Protein AF-A0A094ZK15-F1 (afdb_monomer_lite)

Secondary structure (DSSP, 8-state):
--B---TT-EEESSSS-EEE-BEEE-SSPPPGGG---SS-SSS-SS-GGGEEES-GGGTT--B-

pLDDT: mean 84.04, std 6.92, range [55.28, 93.62]

Radius of gyration: 11.81 Å; chains: 1; bounding box: 29×22×31 Å

InterPro domains:
  IPR001577 Peptidase M8, leishmanolysin [PF01457] (3-63)

Foldseek 3Di:
DFFDLAFPDWDDNDPPDIDTWAKDFAPDFQPPVLQDDPACNDDDPDGSRRMFDPDVVVSRGTGD

Structure (mmCIF, N/CA/C/O backbone):
data_AF-A0A094ZK15-F1
#
_entry.id   AF-A0A094ZK15-F1
#
loop_
_atom_site.group_PDB
_atom_site.id
_atom_site.type_symbol
_atom_site.label_atom_id
_atom_site.label_alt_id
_atom_site.label_comp_id
_atom_site.label_asym_id
_atom_site.label_entity_id
_atom_site.label_seq_id
_atom_site.pdbx_PDB_ins_code
_atom_site.Cartn_x
_atom_site.Cartn_y
_atom_site.Cartn_z
_atom_site.occupancy
_atom_site.B_iso_or_equiv
_atom_site.auth_seq_id
_atom_site.auth_comp_id
_atom_site.auth_asym_id
_atom_site.auth_atom_id
_atom_site.pdbx_PDB_model_num
ATOM 1 N N . ILE A 1 1 ? 5.460 6.742 -13.024 1.00 55.28 1 ILE A N 1
ATOM 2 C CA . ILE A 1 1 ? 5.051 7.399 -11.759 1.00 55.28 1 ILE A CA 1
ATOM 3 C C . ILE A 1 1 ? 5.085 6.289 -10.720 1.00 55.28 1 ILE A C 1
ATOM 5 O O . ILE A 1 1 ? 4.472 5.270 -11.002 1.00 55.28 1 ILE A O 1
ATOM 9 N N . PRO A 1 2 ? 5.891 6.384 -9.650 1.00 71.31 2 PRO A N 1
ATOM 10 C CA . PRO A 1 2 ? 6.314 5.219 -8.858 1.00 71.31 2 PRO A CA 1
ATOM 11 C C . PRO A 1 2 ? 5.193 4.590 -8.021 1.00 71.31 2 PRO A C 1
ATOM 13 O O . PRO A 1 2 ? 5.423 3.561 -7.394 1.00 71.31 2 PRO A O 1
ATOM 16 N N . PHE A 1 3 ? 4.012 5.213 -8.003 1.00 77.25 3 PHE A N 1
ATOM 17 C CA . PHE A 1 3 ? 2.864 4.786 -7.222 1.00 77.25 3 PHE A CA 1
ATOM 18 C C . PHE A 1 3 ? 2.010 3.764 -7.961 1.00 77.25 3 PHE A C 1
ATOM 20 O O . PHE A 1 3 ? 1.907 3.788 -9.191 1.00 77.25 3 PHE A O 1
ATOM 27 N N . CYS A 1 4 ? 1.378 2.887 -7.197 1.00 78.94 4 CYS A N 1
ATOM 28 C CA . CYS A 1 4 ? 0.564 1.803 -7.718 1.00 78.94 4 CYS A CA 1
ATOM 29 C C . CYS A 1 4 ? -0.606 1.509 -6.775 1.00 78.94 4 CYS A C 1
ATOM 31 O O . CYS A 1 4 ? -0.526 1.731 -5.574 1.00 78.94 4 CYS A O 1
ATOM 33 N N . ASP A 1 5 ? -1.708 1.023 -7.330 1.00 77.50 5 ASP A N 1
ATOM 34 C CA . ASP A 1 5 ? -2.957 0.748 -6.610 1.00 77.50 5 ASP A CA 1
ATOM 35 C C . ASP A 1 5 ? -3.417 -0.709 -6.756 1.00 77.50 5 ASP A C 1
ATOM 37 O O . ASP A 1 5 ? -4.345 -1.147 -6.079 1.00 77.50 5 ASP A O 1
ATOM 41 N N . THR A 1 6 ? -2.751 -1.465 -7.629 1.00 75.81 6 THR A N 1
ATOM 42 C CA . THR A 1 6 ? -3.123 -2.821 -8.015 1.00 75.81 6 THR A CA 1
ATOM 43 C C . THR A 1 6 ? -2.029 -3.792 -7.593 1.00 75.81 6 THR A C 1
ATOM 45 O O . THR A 1 6 ? -0.871 -3.667 -7.995 1.00 75.81 6 THR A O 1
ATOM 48 N N . VAL A 1 7 ? -2.396 -4.777 -6.778 1.00 69.50 7 VAL A N 1
ATOM 49 C CA . VAL A 1 7 ? -1.511 -5.877 -6.380 1.00 69.50 7 VAL A CA 1
ATOM 50 C C . VAL A 1 7 ? -1.429 -6.971 -7.442 1.00 69.50 7 VAL A C 1
ATOM 52 O O . VAL A 1 7 ? -2.338 -7.140 -8.250 1.00 69.50 7 VAL A O 1
ATOM 55 N N . ASN A 1 8 ? -0.355 -7.764 -7.395 1.00 70.81 8 ASN A N 1
ATOM 56 C CA . ASN A 1 8 ? -0.125 -8.928 -8.265 1.00 70.81 8 ASN A CA 1
ATOM 57 C C . ASN A 1 8 ? -0.006 -8.615 -9.767 1.00 70.81 8 ASN A C 1
ATOM 59 O O . ASN A 1 8 ? -0.048 -9.525 -10.593 1.00 70.81 8 ASN A O 1
ATOM 63 N N . GLU A 1 9 ? 0.190 -7.349 -10.129 1.00 77.06 9 GLU A N 1
ATOM 64 C CA . GLU A 1 9 ? 0.522 -6.945 -11.490 1.00 77.06 9 GLU A 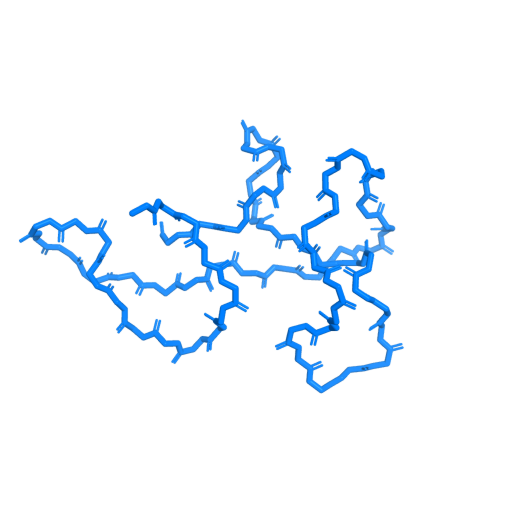CA 1
ATOM 65 C C . GLU A 1 9 ? 2.027 -6.668 -11.588 1.00 77.06 9 GLU A C 1
ATOM 67 O O . GLU A 1 9 ? 2.554 -5.782 -10.912 1.00 77.06 9 GLU A O 1
ATOM 72 N N . ALA A 1 10 ? 2.730 -7.442 -12.418 1.00 77.25 10 ALA A N 1
ATOM 73 C CA . ALA A 1 10 ? 4.140 -7.206 -12.699 1.00 77.25 10 ALA A CA 1
ATOM 74 C C . ALA A 1 10 ? 4.276 -6.049 -13.696 1.00 77.25 10 ALA A C 1
ATOM 76 O O . ALA A 1 10 ? 3.795 -6.133 -14.828 1.00 77.25 10 ALA A O 1
ATOM 77 N N . ARG A 1 11 ? 4.948 -4.973 -13.285 1.00 79.44 11 ARG A N 1
ATOM 78 C CA . ARG A 1 11 ? 5.211 -3.795 -14.122 1.00 79.44 11 ARG A CA 1
ATOM 79 C C . ARG A 1 11 ? 6.694 -3.449 -14.099 1.00 79.44 11 ARG A C 1
ATOM 81 O O . ARG A 1 11 ? 7.418 -3.836 -13.185 1.00 79.44 11 ARG A O 1
ATOM 88 N N . CYS A 1 12 ? 7.169 -2.735 -15.117 1.00 81.69 12 CYS A N 1
ATOM 89 C CA . CYS A 1 12 ? 8.544 -2.239 -15.123 1.00 81.69 12 CYS A CA 1
ATOM 90 C C . CYS A 1 12 ? 8.722 -1.246 -13.969 1.00 81.69 12 CYS A C 1
ATOM 92 O O . CYS A 1 12 ? 8.078 -0.193 -13.954 1.00 81.69 12 CYS A O 1
ATOM 94 N N . ARG A 1 13 ? 9.591 -1.585 -13.014 1.00 77.50 13 ARG A N 1
ATOM 95 C CA . ARG A 1 13 ? 9.967 -0.703 -11.905 1.00 77.50 13 ARG A CA 1
ATOM 96 C C . ARG A 1 13 ? 10.948 0.363 -12.384 1.00 77.50 13 ARG A C 1
ATOM 98 O O . ARG A 1 13 ? 10.819 1.532 -12.029 1.00 77.50 13 ARG A O 1
ATOM 105 N N . ASP A 1 14 ? 11.881 -0.044 -13.240 1.00 79.38 14 ASP A N 1
ATOM 106 C CA . ASP A 1 14 ? 12.851 0.808 -13.923 1.00 79.38 14 ASP A CA 1
ATOM 107 C C . ASP A 1 14 ? 13.182 0.238 -15.321 1.00 79.38 14 ASP A C 1
ATOM 109 O O . ASP A 1 14 ? 12.512 -0.674 -15.806 1.00 79.38 14 ASP A O 1
ATOM 113 N N . ALA A 1 15 ? 14.186 0.798 -16.005 1.00 83.19 15 ALA A N 1
ATOM 114 C CA . ALA A 1 15 ? 14.576 0.374 -17.356 1.00 83.19 15 ALA A CA 1
ATOM 115 C C . ALA A 1 15 ? 15.191 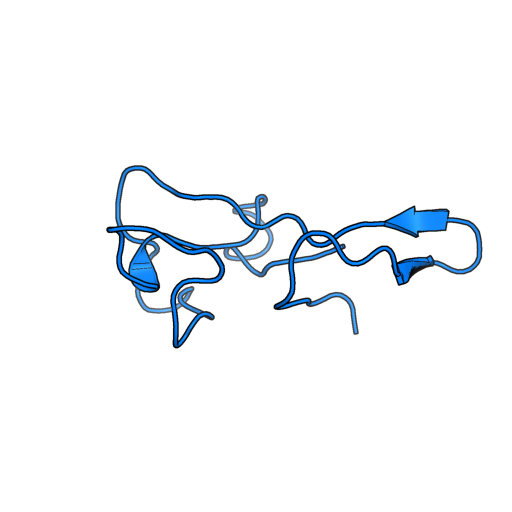-1.041 -17.427 1.00 83.19 15 ALA A C 1
ATOM 117 O O . ALA A 1 15 ? 15.399 -1.562 -18.522 1.00 83.19 15 ALA A O 1
ATOM 118 N N . PHE A 1 16 ? 15.496 -1.649 -16.281 1.00 84.62 16 PHE A N 1
ATOM 119 C CA . PHE A 1 16 ? 16.254 -2.889 -16.154 1.00 84.62 16 PHE A CA 1
ATOM 120 C C . PHE A 1 16 ? 15.562 -3.937 -15.268 1.00 84.62 16 PHE A C 1
ATOM 122 O O . PHE A 1 16 ? 15.976 -5.096 -15.288 1.00 84.62 16 PHE A O 1
ATOM 129 N N . SER A 1 17 ? 14.527 -3.570 -14.502 1.00 81.00 17 SER A N 1
ATOM 130 C CA . SER A 1 17 ? 13.866 -4.468 -13.551 1.00 81.00 17 SER A CA 1
ATOM 131 C C . SER A 1 17 ? 12.334 -4.402 -13.584 1.00 81.00 17 SER A C 1
ATOM 133 O O . SER A 1 17 ? 11.716 -3.361 -13.829 1.00 81.00 17 SER A O 1
ATOM 135 N N . TYR A 1 18 ? 11.715 -5.551 -13.306 1.00 81.75 18 TYR A N 1
ATOM 136 C CA . TYR A 1 18 ? 10.288 -5.660 -13.014 1.00 81.75 18 TYR A CA 1
ATOM 137 C C . TYR A 1 18 ? 10.066 -5.584 -11.502 1.00 81.75 18 TYR A C 1
ATOM 139 O O . TYR A 1 18 ? 10.875 -6.088 -10.723 1.00 81.75 18 TYR A O 1
ATOM 147 N N . GLY A 1 19 ? 8.953 -4.981 -11.102 1.00 80.69 19 GLY A N 1
ATOM 148 C CA . GLY A 1 19 ? 8.481 -4.920 -9.726 1.00 80.69 19 GLY A CA 1
ATOM 149 C C . GLY A 1 19 ? 6.990 -5.224 -9.646 1.00 80.69 19 GLY A C 1
ATOM 150 O O . GLY A 1 19 ? 6.284 -5.297 -10.656 1.00 80.69 19 GLY A O 1
ATOM 151 N N . THR A 1 20 ? 6.518 -5.405 -8.423 1.00 82.00 20 THR A N 1
ATOM 152 C CA . THR A 1 20 ? 5.100 -5.566 -8.098 1.00 82.00 20 THR A CA 1
ATOM 153 C C . THR A 1 20 ? 4.732 -4.530 -7.061 1.00 82.00 20 THR A C 1
ATOM 155 O O . THR A 1 20 ? 5.552 -4.206 -6.205 1.00 82.00 20 THR A O 1
ATOM 158 N N . CYS A 1 21 ? 3.495 -4.050 -7.093 1.00 84.81 21 CYS A N 1
ATOM 159 C CA . CYS A 1 21 ? 3.034 -3.113 -6.083 1.00 84.81 21 CYS A CA 1
ATOM 160 C C . CYS A 1 21 ? 3.078 -3.732 -4.680 1.00 84.81 21 CYS A C 1
ATOM 162 O O . CYS A 1 21 ? 2.415 -4.747 -4.441 1.00 84.81 21 CYS A O 1
ATOM 164 N N . SER A 1 22 ? 3.832 -3.123 -3.762 1.00 84.88 22 SER A N 1
ATOM 165 C CA . SER A 1 22 ? 3.860 -3.542 -2.359 1.00 84.88 22 SER A CA 1
ATOM 166 C C . SER A 1 22 ? 2.771 -2.804 -1.587 1.00 84.88 22 SER A C 1
ATOM 168 O O . SER A 1 22 ? 2.877 -1.603 -1.334 1.00 84.88 22 SER A O 1
ATOM 170 N N . ILE A 1 23 ? 1.702 -3.527 -1.251 1.00 89.00 23 ILE A N 1
ATOM 171 C CA . ILE A 1 23 ? 0.586 -3.032 -0.442 1.00 89.00 23 ILE A CA 1
ATOM 172 C C . ILE A 1 23 ? 0.445 -3.951 0.767 1.00 89.00 23 ILE A C 1
ATOM 174 O O . ILE A 1 23 ? 0.225 -5.155 0.624 1.00 89.00 23 ILE A O 1
ATOM 178 N N . LEU A 1 24 ? 0.557 -3.375 1.959 1.00 89.38 24 LEU A N 1
ATOM 179 C CA . LEU A 1 24 ? 0.471 -4.082 3.228 1.00 89.38 24 LEU A CA 1
ATOM 180 C C . LEU A 1 24 ? -0.814 -3.729 3.969 1.00 89.38 24 LEU A C 1
ATOM 182 O O . LEU A 1 24 ? -1.384 -2.650 3.814 1.00 89.38 24 LEU A O 1
ATOM 186 N N . ARG A 1 25 ? -1.235 -4.659 4.828 1.00 91.38 25 ARG A N 1
ATOM 187 C CA . ARG A 1 25 ? -2.274 -4.432 5.829 1.00 91.38 25 ARG A CA 1
ATOM 188 C C . ARG A 1 25 ? -1.623 -4.132 7.175 1.00 91.38 25 ARG A C 1
ATOM 190 O O . ARG A 1 25 ? -0.918 -4.982 7.723 1.00 91.38 25 ARG A O 1
ATOM 197 N N . TYR A 1 26 ? -1.942 -2.984 7.747 1.00 90.50 26 TYR A N 1
ATOM 198 C CA . TYR A 1 26 ? -1.501 -2.587 9.076 1.00 90.50 26 TYR A CA 1
ATOM 199 C C . TYR A 1 26 ? -2.428 -3.125 10.171 1.00 90.50 26 TYR A C 1
ATOM 201 O O . TYR A 1 26 ? -3.584 -3.488 9.942 1.00 90.50 26 TYR A O 1
ATOM 209 N N . GLN A 1 27 ? -1.901 -3.223 11.392 1.00 92.12 27 GLN A N 1
ATOM 210 C CA . GLN A 1 27 ? -2.693 -3.619 12.559 1.00 92.12 27 GLN A CA 1
ATOM 211 C C . GLN A 1 27 ? -3.602 -2.482 13.044 1.00 92.12 27 GLN A C 1
ATOM 213 O O . GLN A 1 27 ? -4.725 -2.741 13.470 1.00 92.12 27 GLN A O 1
ATOM 218 N N . ASN A 1 28 ? -3.124 -1.243 12.934 1.00 92.38 28 ASN A N 1
ATOM 219 C CA . ASN A 1 28 ? -3.865 -0.023 13.233 1.00 92.38 28 ASN A CA 1
ATOM 220 C C . ASN A 1 28 ? -4.147 0.737 11.927 1.00 92.38 28 ASN A C 1
ATOM 222 O O . ASN A 1 28 ? -3.387 0.562 10.972 1.00 92.38 28 ASN A O 1
ATOM 226 N N . PRO A 1 29 ? -5.195 1.579 11.875 1.00 92.56 29 PRO A N 1
ATOM 227 C CA . PRO A 1 29 ? -5.444 2.427 10.717 1.00 92.56 29 PRO A CA 1
ATOM 228 C C . PRO A 1 29 ? -4.249 3.336 10.428 1.00 92.56 29 PRO A C 1
ATOM 230 O O . PRO A 1 29 ? -3.657 3.900 11.351 1.00 92.56 29 PRO A O 1
ATOM 233 N N . VAL A 1 30 ? -3.947 3.512 9.146 1.00 90.75 30 VAL A N 1
ATOM 234 C CA . VAL A 1 30 ? -2.961 4.480 8.657 1.00 90.75 30 VAL A CA 1
ATOM 235 C C . VAL A 1 30 ? -3.437 5.903 9.027 1.00 90.75 30 VAL A C 1
ATOM 237 O O . VAL A 1 30 ? -4.661 6.135 9.073 1.00 90.75 30 VAL A O 1
ATOM 240 N N . PRO A 1 31 ? -2.534 6.852 9.350 1.00 91.12 31 PRO A N 1
ATOM 241 C CA . PRO A 1 31 ? -2.890 8.257 9.581 1.00 91.12 31 PRO A CA 1
ATOM 242 C C . PRO A 1 31 ? -3.745 8.830 8.446 1.00 91.12 31 PRO A C 1
ATOM 244 O O . PRO A 1 31 ? -3.659 8.368 7.313 1.00 91.12 31 PRO A O 1
ATOM 247 N N . ILE A 1 32 ? -4.632 9.785 8.740 1.00 90.94 32 ILE A N 1
ATOM 248 C CA . ILE A 1 32 ? -5.632 10.241 7.757 1.00 90.94 32 ILE A CA 1
ATOM 249 C C . ILE A 1 32 ? -4.984 10.918 6.543 1.00 90.94 32 ILE A C 1
ATOM 251 O O . ILE A 1 32 ? -5.484 10.779 5.430 1.00 90.94 32 ILE A O 1
ATOM 255 N N . GLU A 1 33 ? -3.867 11.600 6.773 1.00 88.94 33 GLU A N 1
ATOM 256 C CA . GLU A 1 33 ? -3.003 12.235 5.784 1.00 88.94 33 GLU A CA 1
ATOM 257 C C . GLU A 1 33 ? -2.371 11.239 4.797 1.00 88.94 33 GLU A C 1
ATOM 259 O O . GLU A 1 33 ? -2.147 11.593 3.642 1.00 88.94 33 GLU A O 1
ATOM 264 N N . ASP A 1 34 ? -2.213 9.983 5.217 1.00 87.44 34 ASP A N 1
ATOM 265 C CA . ASP A 1 34 ? -1.470 8.938 4.505 1.00 87.44 34 ASP A CA 1
ATOM 266 C C . ASP A 1 34 ? -2.402 7.837 3.950 1.00 87.44 34 ASP A C 1
ATOM 268 O O . ASP A 1 34 ? -1.982 6.740 3.573 1.00 87.44 34 ASP A O 1
ATOM 272 N N . ARG A 1 35 ? -3.718 8.090 3.915 1.00 89.62 35 ARG A N 1
ATOM 273 C CA . ARG A 1 35 ? -4.714 7.155 3.364 1.00 89.62 35 ARG A CA 1
ATOM 274 C C . ARG A 1 35 ? -4.922 7.398 1.878 1.00 89.62 35 ARG A C 1
ATOM 276 O O . ARG A 1 35 ? -5.627 8.322 1.481 1.00 89.62 35 ARG A O 1
ATOM 283 N N . PHE A 1 36 ? -4.397 6.494 1.056 1.00 85.50 36 PHE A N 1
ATOM 284 C CA . PHE A 1 36 ? -4.502 6.599 -0.407 1.00 85.50 36 PHE A CA 1
ATOM 285 C C . PHE A 1 36 ? -5.570 5.695 -1.032 1.00 85.50 36 PHE A C 1
ATOM 287 O O . PHE A 1 36 ? -5.948 5.889 -2.186 1.00 85.50 36 PHE A O 1
ATOM 294 N N . PHE A 1 37 ? -6.088 4.717 -0.287 1.00 87.38 37 PHE A N 1
ATOM 295 C CA . PHE A 1 37 ? -7.079 3.772 -0.793 1.00 87.38 37 PHE A CA 1
ATOM 296 C C . PHE A 1 37 ? -8.505 4.246 -0.488 1.00 87.38 37 PHE A C 1
ATOM 298 O O . PHE A 1 37 ? -8.848 4.544 0.651 1.00 87.38 37 PHE A O 1
ATOM 305 N N . LEU A 1 38 ? -9.366 4.279 -1.511 1.00 86.56 38 LEU A N 1
ATOM 306 C CA . LEU A 1 38 ? -10.812 4.528 -1.356 1.00 86.56 38 LEU A CA 1
ATOM 307 C C . LEU A 1 38 ? -11.616 3.232 -1.176 1.00 86.56 38 LEU A C 1
ATOM 309 O O . LEU A 1 38 ? -12.767 3.256 -0.744 1.00 86.56 38 LEU A O 1
ATOM 313 N N . LYS A 1 39 ? -11.022 2.098 -1.552 1.00 87.88 39 LYS A N 1
ATOM 314 C CA . LYS A 1 39 ? -11.581 0.747 -1.447 1.00 87.88 39 LYS A CA 1
ATOM 315 C C . LYS A 1 39 ? -10.476 -0.202 -1.009 1.00 87.88 39 LYS A C 1
ATOM 317 O O . LYS A 1 39 ? -9.314 0.043 -1.324 1.00 87.88 39 LYS A O 1
ATOM 322 N N . ALA A 1 40 ? -10.835 -1.264 -0.294 1.00 86.00 40 ALA A N 1
ATOM 323 C CA . ALA A 1 40 ? -9.861 -2.270 0.098 1.00 86.00 40 ALA A CA 1
ATOM 324 C C . ALA A 1 40 ? -9.216 -2.891 -1.163 1.00 86.00 40 ALA A C 1
ATOM 326 O O . ALA A 1 40 ? -9.944 -3.277 -2.081 1.00 86.00 40 ALA A O 1
ATOM 327 N N . PRO A 1 41 ? -7.875 -2.982 -1.230 1.00 81.69 41 PRO A N 1
ATOM 328 C CA . PRO A 1 41 ? -7.159 -3.489 -2.403 1.00 81.69 41 PRO A CA 1
ATOM 329 C C . PRO A 1 41 ? -7.254 -5.016 -2.571 1.00 81.69 41 PRO A C 1
ATOM 331 O O . PRO A 1 41 ? -6.802 -5.556 -3.578 1.00 81.69 41 PRO A O 1
ATOM 334 N N . PHE A 1 42 ? -7.861 -5.719 -1.609 1.00 82.19 42 PHE A N 1
ATOM 335 C CA . PHE A 1 42 ? -8.068 -7.166 -1.622 1.00 82.19 42 PHE A CA 1
ATOM 336 C C . PHE A 1 42 ? -9.479 -7.505 -1.142 1.00 82.19 42 PHE A C 1
ATOM 338 O O . PHE A 1 42 ? -10.100 -6.708 -0.437 1.00 82.19 42 PHE A O 1
ATOM 345 N N . ASP A 1 43 ? -9.953 -8.712 -1.455 1.00 83.69 43 ASP A N 1
ATOM 346 C CA . ASP A 1 43 ? -11.170 -9.251 -0.847 1.00 83.69 43 ASP A CA 1
ATOM 347 C C . ASP A 1 43 ? -10.911 -9.538 0.640 1.00 83.69 43 ASP A C 1
ATOM 349 O O . ASP A 1 43 ? -10.165 -10.451 1.007 1.00 83.69 43 ASP A O 1
ATOM 353 N N . THR A 1 44 ? -11.410 -8.658 1.505 1.00 85.56 44 THR A N 1
ATOM 354 C CA . THR A 1 44 ? -11.041 -8.631 2.916 1.00 85.56 44 THR A CA 1
ATOM 355 C C . THR A 1 44 ? -12.108 -7.9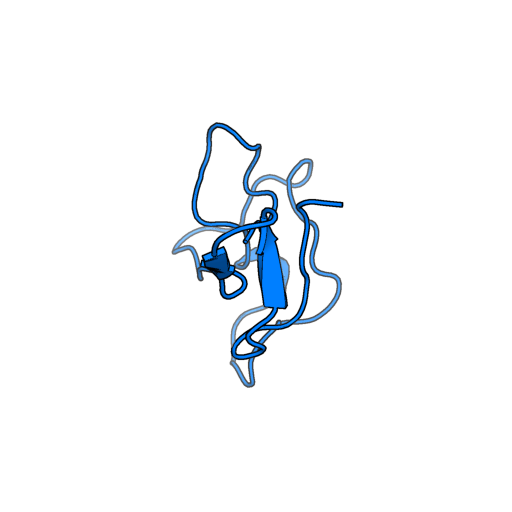63 3.774 1.00 85.56 44 THR A C 1
ATOM 357 O O . THR A 1 44 ? -12.866 -7.113 3.316 1.00 85.56 44 THR A O 1
ATOM 360 N N . GLN A 1 45 ? -12.142 -8.333 5.054 1.00 89.62 45 GLN A N 1
ATOM 361 C CA . GLN A 1 45 ? -13.043 -7.745 6.050 1.00 89.62 45 GLN A CA 1
ATOM 362 C C . GLN A 1 45 ? -12.581 -6.369 6.563 1.00 89.62 45 GLN A C 1
ATOM 364 O O . GLN A 1 45 ? -13.311 -5.717 7.304 1.00 89.62 45 GLN A O 1
ATOM 369 N N . TYR A 1 46 ? -11.354 -5.955 6.234 1.00 90.19 46 TYR A N 1
ATOM 370 C CA . TYR A 1 46 ? -10.779 -4.693 6.697 1.00 90.19 46 TYR A CA 1
ATOM 371 C C . TYR A 1 46 ? -11.126 -3.543 5.749 1.00 90.19 46 TYR A C 1
ATOM 373 O O . TYR A 1 46 ? -11.120 -3.704 4.529 1.00 90.19 46 TYR A O 1
ATOM 381 N N . GLY A 1 47 ? -11.389 -2.369 6.321 1.00 92.81 47 GLY A N 1
ATOM 382 C CA . GLY A 1 47 ? -11.608 -1.149 5.553 1.00 92.81 47 GLY A CA 1
ATOM 383 C C . GLY A 1 47 ? -10.337 -0.656 4.842 1.00 92.81 47 GLY A C 1
ATOM 384 O O . GLY A 1 47 ? -9.225 -1.053 5.211 1.00 92.81 47 GLY A O 1
ATOM 385 N N . PRO A 1 48 ? -10.475 0.213 3.823 1.00 91.75 48 PRO A N 1
ATOM 386 C CA . PRO A 1 48 ? -9.347 0.781 3.080 1.00 91.75 48 PRO A CA 1
ATOM 387 C C . PRO A 1 48 ? -8.322 1.514 3.960 1.00 91.75 48 PRO A C 1
ATOM 389 O O . PRO A 1 48 ? -7.146 1.567 3.616 1.00 91.75 48 PRO A O 1
ATOM 392 N N . GLU A 1 49 ? -8.736 2.035 5.113 1.00 93.50 49 GLU A N 1
ATOM 393 C CA . GLU A 1 49 ? -7.893 2.762 6.064 1.00 93.50 49 GLU A CA 1
ATOM 394 C C . GLU A 1 49 ? -6.792 1.915 6.719 1.00 93.50 49 GLU A C 1
ATOM 396 O O . GLU A 1 49 ? -5.910 2.463 7.376 1.00 93.50 49 GLU A O 1
ATOM 401 N N . TYR A 1 50 ? -6.827 0.592 6.553 1.00 93.62 50 TYR A N 1
ATOM 402 C CA . TYR A 1 50 ? -5.800 -0.325 7.049 1.00 93.62 50 TYR A CA 1
ATOM 403 C C . TYR A 1 50 ? -4.729 -0.656 6.008 1.00 93.62 50 TYR A C 1
ATOM 405 O O . TYR A 1 50 ? -3.835 -1.452 6.301 1.00 93.6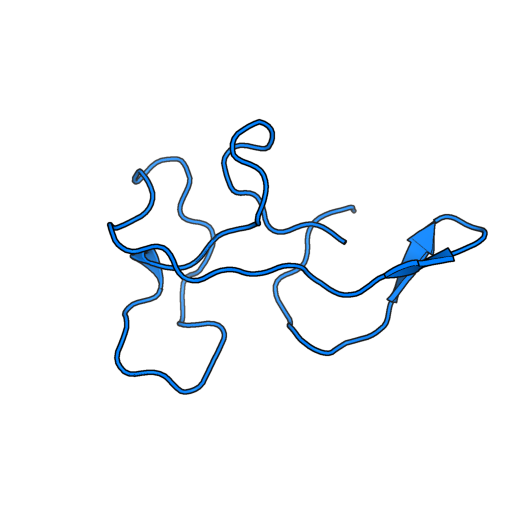2 50 TYR A O 1
ATOM 413 N N . PHE A 1 51 ? -4.819 -0.092 4.803 1.00 91.81 51 PHE A N 1
ATOM 414 C CA . PHE A 1 51 ? -3.934 -0.427 3.695 1.00 91.81 51 PHE A CA 1
ATOM 415 C C . PHE A 1 51 ? -3.047 0.750 3.303 1.00 91.81 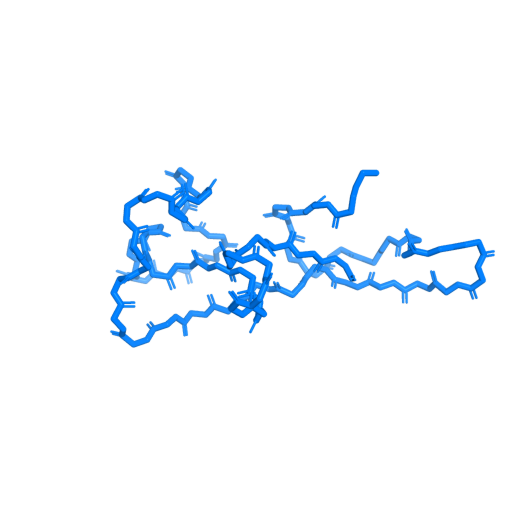51 PHE A C 1
ATOM 417 O O . PHE A 1 51 ? -3.488 1.896 3.262 1.00 91.81 51 PHE A O 1
ATOM 424 N N . GLY A 1 52 ? -1.792 0.435 2.997 1.00 91.38 52 GLY A N 1
ATOM 425 C CA . GLY A 1 52 ? -0.759 1.390 2.608 1.00 91.38 52 GLY A CA 1
ATOM 426 C C . GLY A 1 52 ? 0.415 0.680 1.938 1.00 91.38 52 GLY A C 1
ATOM 427 O O . GLY A 1 52 ? 0.458 -0.549 1.874 1.00 91.38 52 GLY A O 1
ATOM 428 N N . GLY A 1 53 ? 1.364 1.454 1.430 1.00 89.38 53 GLY A N 1
ATOM 429 C CA . GLY A 1 53 ? 2.670 0.972 0.993 1.00 89.38 53 GLY A CA 1
ATOM 430 C C . GLY A 1 53 ? 3.545 0.542 2.162 1.00 89.38 53 GLY A C 1
ATOM 431 O O . GLY A 1 53 ? 3.303 0.942 3.291 1.00 89.38 53 GLY A O 1
ATOM 432 N N . GLU A 1 54 ? 4.575 -0.258 1.890 1.00 86.31 54 GLU A N 1
ATOM 433 C CA . GLU A 1 54 ? 5.406 -0.866 2.940 1.00 86.31 54 GLU A CA 1
ATOM 434 C C . GLU A 1 54 ? 6.282 0.103 3.742 1.00 86.31 54 GLU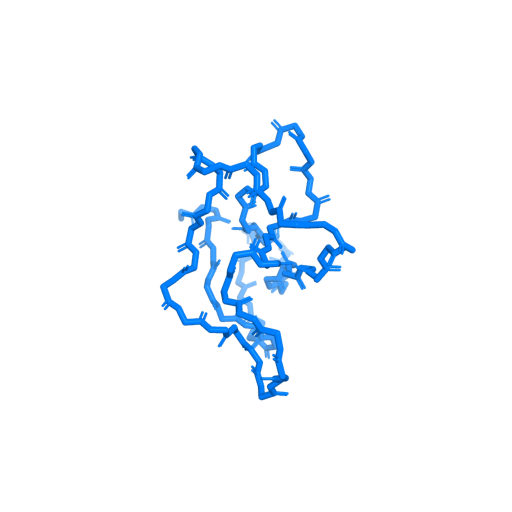 A C 1
ATOM 436 O O . GLU A 1 54 ? 6.700 -0.231 4.850 1.00 86.31 54 GLU A O 1
ATOM 441 N N . ASP A 1 55 ? 6.589 1.269 3.173 1.00 82.12 55 ASP A N 1
ATOM 442 C CA . ASP A 1 55 ? 7.655 2.151 3.636 1.00 82.12 55 ASP A CA 1
ATOM 443 C C . ASP A 1 55 ? 7.088 3.400 4.336 1.00 82.12 55 ASP A C 1
ATOM 445 O O . ASP A 1 55 ? 6.527 4.277 3.668 1.00 82.12 55 ASP A O 1
ATOM 449 N N . PRO A 1 56 ? 7.263 3.535 5.665 1.00 80.00 56 PRO A N 1
ATOM 450 C CA . PRO A 1 56 ? 6.839 4.721 6.404 1.00 80.00 56 PRO A CA 1
ATOM 451 C C . PRO A 1 56 ? 7.579 6.000 5.993 1.00 80.00 56 PRO A C 1
ATOM 453 O O . PRO A 1 56 ? 7.048 7.084 6.194 1.00 80.00 56 PRO A O 1
ATOM 456 N N . PHE A 1 57 ? 8.785 5.911 5.410 1.00 81.38 57 PHE A N 1
ATOM 457 C CA . PHE A 1 57 ? 9.519 7.085 4.909 1.00 81.38 57 PHE A CA 1
ATOM 458 C C . PHE A 1 57 ? 8.949 7.629 3.597 1.00 81.38 57 PHE A C 1
ATOM 460 O O . PHE A 1 57 ? 9.355 8.699 3.144 1.00 81.38 57 PHE A O 1
ATOM 467 N N . LYS A 1 58 ? 8.034 6.884 2.973 1.00 80.31 58 LYS A N 1
ATOM 468 C CA . LYS A 1 58 ? 7.261 7.317 1.807 1.00 80.31 58 LYS A CA 1
ATOM 469 C C . LYS A 1 58 ? 5.830 7.668 2.193 1.00 80.31 58 LYS A C 1
ATOM 471 O O . LYS A 1 58 ? 4.949 7.573 1.343 1.00 80.31 58 LYS A O 1
ATOM 476 N N . ASP A 1 59 ? 5.593 7.979 3.465 1.00 83.69 59 ASP A N 1
ATOM 477 C CA . ASP A 1 59 ? 4.272 8.305 3.996 1.00 83.69 59 ASP A CA 1
ATOM 478 C C . ASP A 1 59 ? 3.249 7.201 3.694 1.00 83.69 59 ASP A C 1
ATOM 480 O O . ASP A 1 59 ? 2.105 7.476 3.371 1.00 83.69 59 ASP A O 1
ATOM 484 N N . TYR A 1 60 ? 3.672 5.929 3.703 1.00 83.50 60 TYR A N 1
ATOM 485 C CA . TYR A 1 60 ? 2.834 4.784 3.323 1.00 83.50 60 TYR A CA 1
ATOM 486 C C . TYR A 1 60 ? 2.274 4.856 1.892 1.00 83.50 60 TYR A C 1
ATOM 488 O O . TYR A 1 60 ? 1.290 4.186 1.567 1.00 83.50 60 TYR A O 1
ATOM 496 N N . CYS A 1 61 ? 2.900 5.621 0.995 1.00 84.44 61 CYS A N 1
ATOM 497 C CA . CYS A 1 61 ? 2.560 5.588 -0.419 1.00 84.44 61 CYS A CA 1
ATOM 498 C C . CYS A 1 61 ? 2.906 4.208 -1.006 1.00 84.44 61 CYS A C 1
ATOM 500 O O . CYS A 1 61 ? 4.064 3.783 -0.940 1.00 84.44 61 CYS A O 1
ATOM 502 N N . PRO A 1 62 ? 1.944 3.500 -1.621 1.00 82.50 62 PRO A N 1
ATOM 503 C CA . PRO A 1 62 ? 2.209 2.227 -2.280 1.00 82.50 62 PRO A CA 1
ATOM 504 C C . PRO A 1 62 ? 3.102 2.440 -3.504 1.00 82.50 62 PRO A C 1
ATOM 506 O O . PRO A 1 62 ? 2.751 3.190 -4.416 1.00 82.50 62 PRO A O 1
ATOM 509 N N . THR A 1 63 ? 4.267 1.789 -3.518 1.00 81.25 63 THR A N 1
ATOM 510 C CA . THR A 1 63 ? 5.248 1.875 -4.612 1.00 81.25 63 THR A CA 1
ATOM 511 C C . THR A 1 63 ? 5.626 0.505 -5.170 1.00 81.25 63 THR A C 1
ATOM 513 O O . THR A 1 63 ? 5.395 -0.518 -4.523 1.00 81.25 63 THR A O 1
ATOM 516 N N . MET A 1 64 ? 6.230 0.509 -6.364 1.00 74.69 64 MET A N 1
ATOM 517 C CA . MET A 1 64 ? 6.846 -0.666 -7.006 1.00 74.69 64 MET A CA 1
ATOM 518 C C . MET A 1 64 ? 8.277 -0.962 -6.541 1.00 74.69 64 MET A C 1
ATOM 520 O O . MET A 1 64 ? 9.043 -0.011 -6.235 1.00 74.69 64 MET A O 1
#

Sequence (64 aa):
IPFCDTVNEARCRDAFSYGTCSILRYQNPVPIEDRFFLKAPFDTQYGPEYFGGEDPFKDYCPTM

Organism: Schistosoma haematobium (NCBI:txid6185)